Protein AF-A0A3E5HJH5-F1 (afdb_monomer)

pLDDT: mean 93.03, std 8.84, range [52.97, 98.12]

Sequence (47 aa):
MKKILENMIIKWHQAGYTLDEIAPLVPQVPKAEIAAIIHQYDKETRL

Secondary structure (DSSP, 8-state):
-HHHHHHHHHHHHHTT--HHHHGGG-TTS-HHHHHHHHHHHHHHHT-

Foldseek 3Di:
DVVVLLVVLCVCVVVVDDLVRVCVVCVVDPSVVSVVSNVVVVVVVVD

Nearest PDB structures (foldseek):
  7bhy-assembly2_C-2  TM=7.136E-01  e=1.973E+00  Bacillus subtilis subsp. subtilis str. 168
  5duk-assembly1_B  TM=6.924E-01  e=8.075E+00  Thermoplasmatales archaeon SCGC AB-539-N05
  2o38-assembly1_A  TM=5.879E-01  e=6.603E+00  Rhodopseudomonas palustris CGA009
  1hlv-a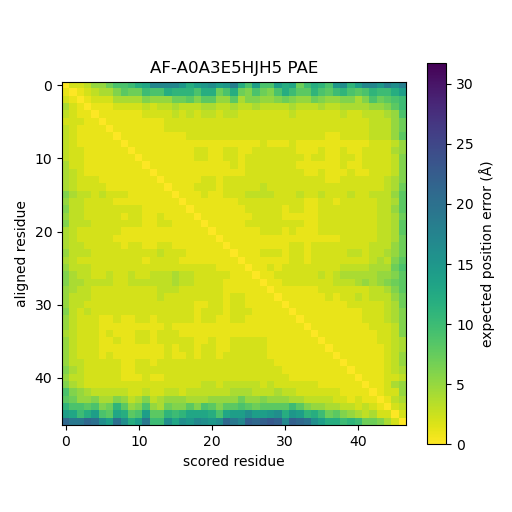ssembly1_A  TM=6.203E-01  e=8.636E+00  Homo sapiens
  2a6c-assembly1_A  TM=5.841E-01  e=8.636E+00  Nitrosomonas europaea

Mean predicted aligned error: 2.97 Å

Radius of gyration: 9.9 Å; Cα contacts (8 Å, |Δi|>4): 25; chains: 1; bounding box: 26×18×25 Å

Structure (mmCIF, N/CA/C/O backbone):
data_AF-A0A3E5HJH5-F1
#
_entry.id   AF-A0A3E5HJH5-F1
#
loop_
_atom_site.group_PDB
_atom_site.id
_atom_site.type_symbol
_atom_site.label_atom_id
_atom_site.label_alt_id
_atom_site.label_comp_id
_atom_site.label_asym_id
_atom_site.label_entity_id
_atom_site.label_seq_id
_atom_site.pdbx_PDB_ins_code
_atom_site.Cartn_x
_atom_site.Cartn_y
_atom_site.Cartn_z
_atom_site.occupancy
_atom_site.B_iso_or_equiv
_atom_site.auth_seq_id
_atom_site.auth_comp_id
_atom_site.auth_asym_id
_atom_site.auth_at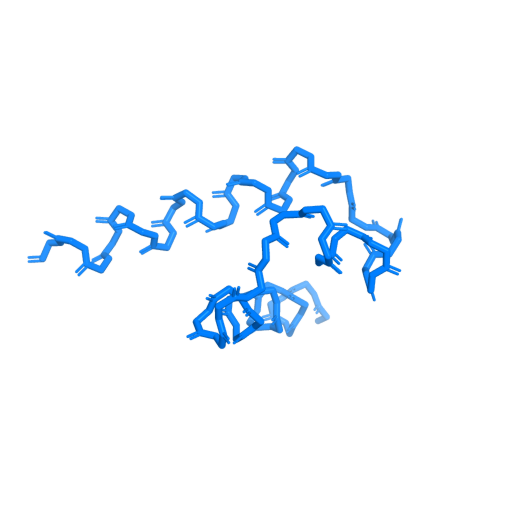om_id
_atom_site.pdbx_PDB_model_num
ATOM 1 N N . MET A 1 1 ? 16.682 5.899 5.021 1.00 62.59 1 MET A N 1
ATOM 2 C CA . MET A 1 1 ? 16.199 5.205 3.807 1.00 62.59 1 MET A CA 1
ATOM 3 C C . MET A 1 1 ? 14.823 4.573 4.030 1.00 62.59 1 MET A C 1
ATOM 5 O O . MET A 1 1 ? 13.893 5.044 3.397 1.00 62.59 1 MET A O 1
ATOM 9 N N . LYS A 1 2 ? 14.644 3.636 4.982 1.00 76.56 2 LYS A N 1
ATOM 10 C CA . LYS A 1 2 ? 13.333 3.000 5.270 1.00 76.56 2 LYS A CA 1
ATOM 11 C C . LYS A 1 2 ? 12.176 3.983 5.533 1.00 76.56 2 LYS A C 1
ATOM 13 O O . LYS A 1 2 ? 11.193 3.951 4.809 1.00 76.56 2 LYS A O 1
ATOM 18 N N . LYS A 1 3 ? 12.368 4.964 6.428 1.00 85.25 3 LYS A N 1
ATOM 19 C CA . LYS A 1 3 ? 11.357 6.007 6.717 1.00 85.25 3 LYS A CA 1
ATOM 20 C C . LYS A 1 3 ? 10.940 6.858 5.509 1.00 85.25 3 LYS A C 1
ATOM 22 O O . LYS A 1 3 ? 9.830 7.368 5.472 1.00 85.25 3 LYS A O 1
ATOM 27 N N . ILE A 1 4 ? 11.829 7.055 4.529 1.00 91.31 4 ILE A N 1
ATOM 28 C CA . ILE A 1 4 ? 11.484 7.814 3.314 1.00 91.31 4 ILE A CA 1
ATOM 29 C C . ILE A 1 4 ? 10.529 6.978 2.461 1.00 91.31 4 ILE A C 1
ATOM 31 O O . ILE A 1 4 ? 9.543 7.504 1.962 1.00 91.31 4 ILE A O 1
ATOM 35 N N . LEU A 1 5 ? 10.803 5.678 2.347 1.00 92.69 5 LEU A N 1
ATOM 36 C CA . LEU A 1 5 ? 10.004 4.741 1.569 1.00 92.69 5 LEU A CA 1
ATOM 37 C C . LEU A 1 5 ? 8.611 4.535 2.180 1.00 92.69 5 LEU A C 1
ATOM 39 O O . LEU A 1 5 ? 7.621 4.619 1.464 1.00 92.69 5 LEU A O 1
ATOM 43 N N . GLU A 1 6 ? 8.532 4.368 3.503 1.00 94.50 6 GLU A N 1
ATOM 44 C CA . GLU A 1 6 ? 7.266 4.329 4.253 1.00 94.50 6 GLU A CA 1
ATOM 45 C C . GLU A 1 6 ? 6.440 5.601 4.013 1.00 94.50 6 GLU A C 1
ATOM 47 O O . GLU A 1 6 ? 5.270 5.523 3.648 1.00 94.50 6 GLU A O 1
ATOM 52 N N . ASN A 1 7 ? 7.064 6.781 4.110 1.00 95.44 7 ASN A N 1
ATOM 53 C CA . ASN A 1 7 ? 6.386 8.048 3.829 1.00 95.44 7 ASN A CA 1
ATOM 54 C C . ASN A 1 7 ? 5.905 8.158 2.373 1.00 95.44 7 ASN A C 1
ATOM 56 O O . ASN A 1 7 ? 4.882 8.791 2.120 1.00 95.44 7 ASN A O 1
ATOM 60 N N . MET A 1 8 ? 6.627 7.584 1.406 1.00 96.38 8 MET A N 1
ATOM 61 C CA . MET A 1 8 ? 6.185 7.557 0.007 1.00 96.38 8 MET A CA 1
ATOM 62 C C . MET A 1 8 ? 4.985 6.626 -0.185 1.00 96.38 8 MET A C 1
ATOM 64 O O . MET A 1 8 ? 4.014 7.036 -0.815 1.00 96.38 8 MET A O 1
ATOM 68 N N . ILE A 1 9 ? 5.009 5.436 0.427 1.00 96.88 9 ILE A N 1
ATOM 69 C CA . ILE A 1 9 ? 3.878 4.492 0.451 1.00 96.88 9 ILE A CA 1
ATOM 70 C C . ILE A 1 9 ?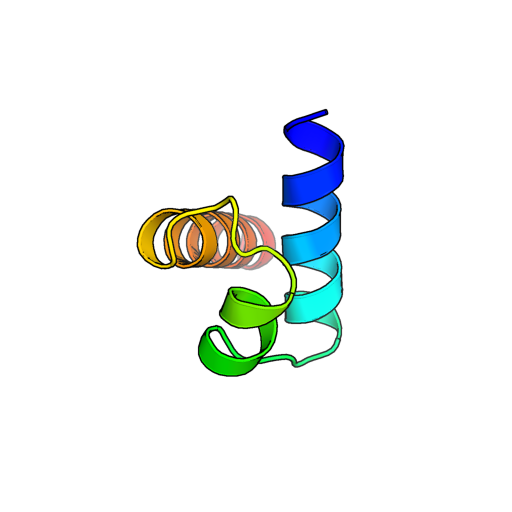 2.622 5.169 1.005 1.00 96.88 9 ILE A C 1
ATOM 72 O O . ILE A 1 9 ? 1.571 5.122 0.369 1.00 96.88 9 ILE A O 1
ATOM 76 N N . ILE A 1 10 ? 2.751 5.864 2.138 1.00 96.38 10 ILE A N 1
ATOM 77 C CA . ILE A 1 10 ? 1.643 6.606 2.750 1.00 96.38 10 ILE A CA 1
ATOM 78 C C . ILE A 1 10 ? 1.127 7.695 1.802 1.00 96.38 10 ILE A C 1
ATOM 80 O O . ILE A 1 10 ? -0.079 7.800 1.608 1.00 96.38 10 ILE A O 1
ATOM 84 N N . LYS A 1 11 ? 2.008 8.472 1.158 1.00 97.31 11 LYS A N 1
ATOM 85 C CA . LYS A 1 11 ? 1.591 9.523 0.213 1.00 97.31 11 LYS A CA 1
ATOM 86 C C . LYS A 1 11 ? 0.826 8.980 -0.994 1.00 97.31 11 LYS A C 1
ATOM 88 O O . LYS A 1 11 ? -0.140 9.610 -1.412 1.00 97.31 11 LYS A O 1
ATOM 93 N N . TRP A 1 12 ? 1.234 7.842 -1.558 1.00 98.12 12 TRP A N 1
ATOM 94 C CA . TRP A 1 12 ? 0.488 7.216 -2.656 1.00 98.12 12 TRP A CA 1
ATOM 95 C C . TRP A 1 12 ? -0.881 6.716 -2.193 1.00 98.12 12 TRP A C 1
ATOM 97 O O . TRP A 1 12 ? -1.877 6.991 -2.857 1.00 98.12 12 TRP A O 1
ATOM 107 N N . HIS A 1 13 ? -0.951 6.071 -1.025 1.00 97.06 13 HIS A N 1
ATOM 108 C CA . HIS A 1 13 ? -2.221 5.649 -0.424 1.00 97.06 13 HIS A CA 1
ATOM 109 C C . HIS A 1 13 ? -3.162 6.838 -0.178 1.00 97.06 13 HIS A C 1
ATOM 111 O O . HIS A 1 13 ? -4.318 6.817 -0.590 1.00 97.06 13 HIS A O 1
ATOM 117 N N . GLN A 1 14 ? -2.647 7.936 0.384 1.00 96.12 14 GLN A N 1
ATOM 118 C CA . GLN A 1 14 ? -3.396 9.188 0.557 1.00 96.12 14 GLN A CA 1
ATOM 119 C C . GLN A 1 14 ? -3.859 9.808 -0.770 1.00 96.12 14 GLN A C 1
ATOM 121 O O . GLN A 1 14 ? -4.893 10.471 -0.808 1.00 96.12 14 GLN A O 1
ATOM 126 N N . ALA A 1 15 ? -3.107 9.607 -1.855 1.00 97.25 15 ALA A N 1
ATOM 127 C CA . ALA A 1 15 ? -3.488 10.035 -3.198 1.00 97.25 15 ALA A CA 1
ATOM 128 C C . ALA A 1 15 ? -4.521 9.100 -3.865 1.00 97.25 15 ALA A C 1
ATOM 130 O O . ALA A 1 15 ? -4.912 9.351 -5.003 1.00 97.25 15 ALA A O 1
ATOM 131 N N . GLY A 1 16 ? -4.968 8.045 -3.173 1.00 96.50 16 GLY A N 1
ATOM 132 C CA . GLY A 1 16 ? -5.991 7.108 -3.637 1.00 96.50 16 GLY A CA 1
ATOM 133 C C . GLY A 1 16 ? -5.455 5.900 -4.405 1.00 96.50 16 GLY A C 1
ATOM 134 O O . GLY A 1 16 ? -6.248 5.174 -4.998 1.00 96.50 16 GLY A O 1
ATOM 135 N N . TYR A 1 17 ? -4.138 5.674 -4.405 1.00 98.06 17 TYR A N 1
ATOM 136 C CA . TYR A 1 17 ? -3.545 4.509 -5.059 1.00 98.06 17 TYR A CA 1
ATOM 137 C C . TYR A 1 17 ? -3.858 3.252 -4.249 1.00 98.06 17 TYR A C 1
ATOM 139 O O . TYR A 1 17 ? -3.725 3.223 -3.024 1.00 98.06 17 TYR A O 1
ATOM 147 N N . THR A 1 18 ? -4.220 2.187 -4.948 1.00 96.94 18 THR A N 1
ATOM 148 C CA . THR A 1 18 ? -4.442 0.871 -4.354 1.00 96.94 18 THR A CA 1
ATOM 149 C C . THR A 1 18 ? -3.121 0.163 -4.045 1.00 96.94 18 THR A C 1
ATOM 151 O O . THR A 1 18 ? -2.061 0.477 -4.590 1.00 96.94 18 THR A O 1
ATOM 154 N N . LEU A 1 19 ? -3.179 -0.869 -3.199 1.00 96.81 19 LEU A N 1
ATOM 155 C CA . LEU A 1 19 ? -2.026 -1.724 -2.899 1.00 96.81 19 LEU A CA 1
ATOM 156 C C . LEU A 1 19 ? -1.383 -2.320 -4.167 1.00 96.81 19 LEU A C 1
ATOM 158 O O . LEU A 1 19 ? -0.161 -2.451 -4.232 1.00 96.81 19 LEU A O 1
ATOM 162 N N . ASP A 1 20 ? -2.197 -2.685 -5.160 1.00 97.56 20 ASP A N 1
ATOM 163 C CA . ASP A 1 20 ? -1.735 -3.258 -6.429 1.00 97.56 20 ASP A CA 1
ATOM 164 C C . ASP A 1 20 ? -1.028 -2.235 -7.322 1.00 97.56 20 ASP A C 1
ATOM 166 O O . ASP A 1 20 ? -0.118 -2.600 -8.063 1.00 97.56 20 ASP A O 1
ATOM 170 N N . GLU A 1 21 ? -1.388 -0.958 -7.211 1.00 97.94 21 GLU A N 1
ATOM 171 C CA . GLU A 1 21 ? -0.726 0.138 -7.924 1.00 97.94 21 GLU A CA 1
ATOM 172 C C . GLU A 1 21 ? 0.559 0.590 -7.221 1.00 97.94 21 GLU A C 1
ATOM 174 O O . GLU A 1 21 ? 1.511 0.995 -7.885 1.00 97.94 21 GLU A O 1
ATOM 179 N N . ILE A 1 22 ? 0.626 0.484 -5.889 1.00 97.38 22 ILE A N 1
ATOM 180 C CA . ILE A 1 22 ? 1.815 0.854 -5.106 1.00 97.38 22 ILE A CA 1
ATOM 181 C C . ILE A 1 22 ? 2.906 -0.221 -5.193 1.00 97.38 22 ILE A C 1
ATOM 183 O O . ILE A 1 22 ? 4.085 0.112 -5.312 1.00 97.38 22 ILE A O 1
ATOM 187 N N . ALA A 1 23 ? 2.541 -1.507 -5.158 1.00 96.88 23 ALA A N 1
ATOM 188 C CA . ALA A 1 23 ? 3.493 -2.621 -5.175 1.00 96.88 23 ALA A CA 1
ATOM 189 C C . ALA A 1 23 ? 4.568 -2.547 -6.288 1.00 96.88 23 ALA A C 1
ATOM 191 O O . ALA A 1 23 ? 5.745 -2.731 -5.969 1.00 96.88 23 ALA A O 1
ATOM 192 N N . PRO A 1 24 ? 4.243 -2.243 -7.563 1.00 97.56 24 PRO A N 1
ATOM 193 C CA . PRO A 1 24 ? 5.255 -2.121 -8.614 1.00 97.56 24 PRO A CA 1
ATOM 194 C C . PRO A 1 24 ? 6.144 -0.869 -8.497 1.00 97.56 24 PRO A C 1
ATOM 196 O O . PRO A 1 24 ? 7.225 -0.856 -9.081 1.00 97.56 24 PRO A O 1
ATOM 199 N N . LEU A 1 25 ? 5.738 0.169 -7.752 1.00 96.06 25 LEU A N 1
ATOM 200 C CA . LEU A 1 25 ? 6.530 1.399 -7.560 1.00 96.06 25 LEU A CA 1
ATOM 201 C C . LEU A 1 25 ? 7.669 1.219 -6.548 1.00 96.06 25 LEU A C 1
ATOM 203 O O . LEU A 1 25 ? 8.645 1.969 -6.562 1.00 96.06 25 LEU A O 1
ATOM 207 N N . VAL A 1 26 ? 7.546 0.225 -5.668 1.00 93.94 26 VAL A N 1
ATOM 208 C CA . VAL A 1 26 ? 8.516 -0.104 -4.615 1.00 93.94 26 VAL A CA 1
ATOM 209 C C . VAL A 1 26 ? 8.820 -1.606 -4.621 1.00 93.94 26 VAL A C 1
ATOM 211 O O . VAL A 1 26 ? 8.535 -2.304 -3.649 1.00 93.94 26 VAL A O 1
ATOM 214 N N . PRO A 1 27 ? 9.452 -2.128 -5.691 1.00 94.75 27 PRO A N 1
ATOM 215 C CA . PRO A 1 27 ? 9.664 -3.567 -5.871 1.00 94.75 27 PRO A CA 1
ATOM 216 C C . PRO A 1 27 ? 10.590 -4.185 -4.813 1.00 94.75 27 PRO A C 1
ATOM 218 O O . PRO A 1 27 ? 10.595 -5.398 -4.622 1.00 94.75 27 PRO A O 1
ATOM 221 N N . GLN A 1 28 ? 11.376 -3.362 -4.110 1.00 94.00 28 GLN A N 1
ATOM 222 C CA . GLN A 1 28 ? 12.223 -3.804 -2.999 1.00 94.00 28 GLN A CA 1
ATOM 223 C C . GLN A 1 28 ? 11.458 -4.066 -1.689 1.00 94.00 28 GLN A C 1
ATOM 225 O O . GLN A 1 28 ? 12.063 -4.561 -0.740 1.00 94.00 28 GLN A O 1
ATOM 230 N N . VAL A 1 29 ? 10.171 -3.705 -1.608 1.00 94.00 29 VAL A N 1
ATOM 231 C CA . VAL A 1 29 ? 9.328 -3.917 -0.424 1.00 94.00 29 VAL A CA 1
ATOM 232 C C . VAL A 1 29 ? 8.312 -5.014 -0.727 1.00 94.00 29 VAL A C 1
ATOM 234 O O . VAL A 1 29 ? 7.555 -4.897 -1.692 1.00 94.00 29 VAL A O 1
ATOM 237 N N . PRO A 1 30 ? 8.236 -6.077 0.089 1.00 96.19 30 PRO A N 1
ATOM 238 C CA . PRO A 1 30 ? 7.197 -7.084 -0.055 1.00 96.19 30 PRO A CA 1
ATOM 239 C C . PRO A 1 30 ? 5.800 -6.460 0.020 1.00 96.19 30 PRO A C 1
ATOM 241 O O . PRO A 1 30 ? 5.510 -5.665 0.911 1.00 96.19 30 PRO A O 1
ATOM 244 N N . LYS A 1 31 ? 4.885 -6.893 -0.854 1.00 96.69 31 LYS A N 1
ATOM 245 C CA . LYS A 1 31 ? 3.491 -6.411 -0.878 1.00 96.69 31 LYS A CA 1
ATOM 246 C C . LYS A 1 31 ? 2.798 -6.488 0.492 1.00 96.69 31 LYS A C 1
ATOM 248 O O . LYS A 1 31 ? 2.021 -5.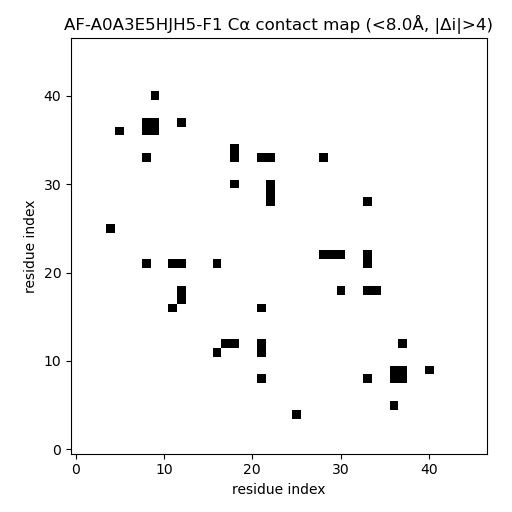606 0.841 1.00 96.69 31 LYS A O 1
ATOM 253 N N . ALA A 1 32 ? 3.105 -7.516 1.285 1.00 97.06 32 ALA A N 1
ATOM 254 C CA . ALA A 1 32 ? 2.575 -7.668 2.641 1.00 97.06 32 ALA A CA 1
ATOM 255 C C . ALA A 1 32 ? 3.045 -6.558 3.602 1.00 97.06 32 ALA A C 1
ATOM 257 O O . ALA A 1 32 ? 2.275 -6.114 4.447 1.00 97.06 32 ALA A O 1
ATOM 258 N N . GLU A 1 33 ? 4.283 -6.082 3.456 1.00 96.38 33 GLU A N 1
ATOM 259 C CA . GLU A 1 33 ? 4.825 -4.983 4.261 1.00 96.38 33 GLU A CA 1
ATOM 260 C C . GLU A 1 33 ? 4.180 -3.647 3.862 1.00 96.38 33 GLU A C 1
ATOM 262 O O . GLU A 1 33 ? 3.782 -2.878 4.732 1.00 96.38 33 GLU A O 1
ATOM 267 N N . ILE A 1 34 ? 3.948 -3.419 2.562 1.00 96.88 34 ILE A N 1
ATOM 268 C CA . ILE A 1 34 ? 3.182 -2.259 2.065 1.00 96.88 34 ILE A CA 1
ATOM 269 C C . ILE A 1 34 ? 1.766 -2.253 2.663 1.00 96.88 34 ILE A C 1
ATOM 271 O O . ILE A 1 34 ? 1.312 -1.231 3.177 1.00 96.88 34 ILE A O 1
ATOM 275 N N . ALA A 1 35 ? 1.086 -3.405 2.653 1.00 97.38 35 ALA A N 1
ATOM 276 C CA . ALA A 1 35 ? -0.244 -3.547 3.242 1.00 97.38 35 ALA A CA 1
ATOM 277 C C . ALA A 1 35 ? -0.247 -3.259 4.752 1.00 97.38 35 ALA A C 1
ATOM 279 O O . ALA A 1 35 ? -1.160 -2.600 5.246 1.00 97.38 35 ALA A O 1
ATOM 280 N N . ALA A 1 36 ? 0.780 -3.709 5.480 1.00 97.25 36 ALA A N 1
ATOM 281 C CA . ALA A 1 36 ? 0.918 -3.441 6.908 1.00 97.25 36 ALA A CA 1
ATOM 282 C C . ALA A 1 36 ? 1.107 -1.943 7.203 1.00 97.25 36 ALA A C 1
ATOM 284 O O . ALA A 1 36 ? 0.474 -1.425 8.122 1.00 97.25 36 ALA A O 1
ATOM 285 N N . ILE A 1 37 ? 1.917 -1.239 6.404 1.00 95.94 37 ILE A N 1
ATOM 286 C CA . ILE A 1 37 ? 2.130 0.214 6.526 1.00 95.94 37 ILE A CA 1
AT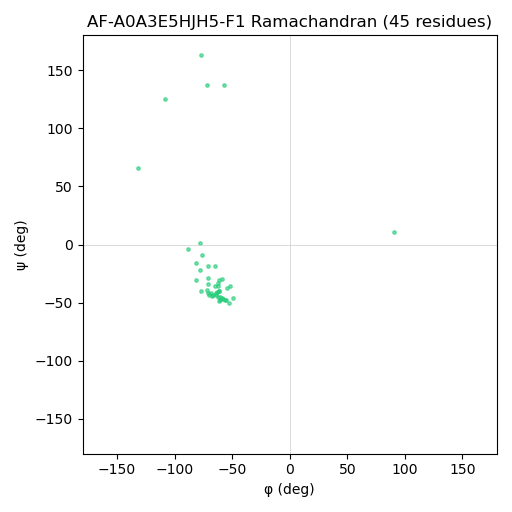OM 287 C C . ILE A 1 37 ? 0.813 0.970 6.312 1.00 95.94 37 ILE A C 1
ATOM 289 O O . ILE A 1 37 ? 0.443 1.806 7.134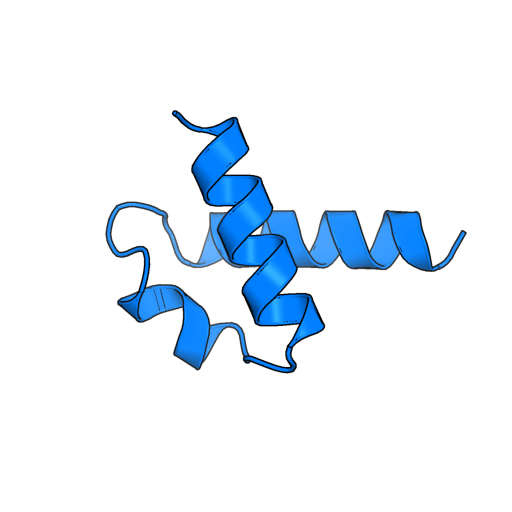 1.00 95.94 37 ILE A O 1
ATOM 293 N N . ILE A 1 38 ? 0.086 0.644 5.238 1.00 96.19 38 ILE A N 1
ATOM 294 C CA . ILE A 1 38 ? -1.213 1.255 4.923 1.00 96.19 38 ILE A CA 1
ATOM 295 C C . ILE A 1 38 ? -2.220 1.001 6.049 1.00 96.19 38 ILE A C 1
ATOM 297 O O . ILE A 1 38 ? -2.867 1.929 6.528 1.00 96.19 38 ILE A O 1
ATOM 301 N N . HIS A 1 39 ? -2.319 -0.244 6.518 1.00 95.94 39 HIS A N 1
ATOM 302 C CA . HIS A 1 39 ? -3.253 -0.612 7.578 1.00 95.94 39 HIS A CA 1
ATOM 303 C C . HIS A 1 39 ? -2.952 0.105 8.901 1.00 95.94 39 HIS A C 1
ATOM 305 O O . HIS A 1 39 ? -3.870 0.562 9.582 1.00 95.94 39 HIS A O 1
ATOM 311 N N . GLN A 1 40 ? -1.671 0.221 9.261 1.00 95.00 40 GLN A N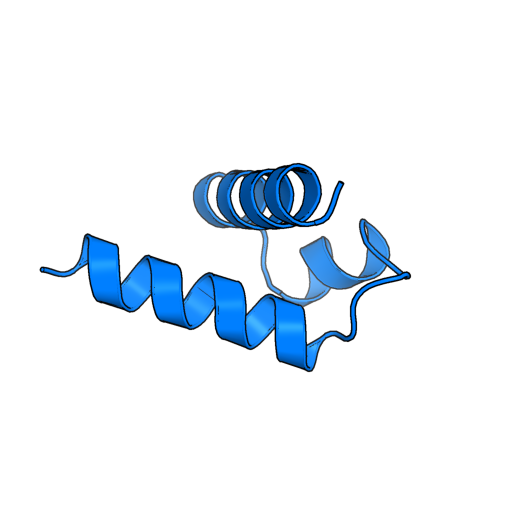 1
ATOM 312 C CA . GLN A 1 40 ? -1.250 0.951 10.453 1.00 95.00 40 GLN A CA 1
ATOM 313 C C . GLN A 1 40 ? -1.601 2.441 10.337 1.00 95.00 40 GLN A C 1
ATOM 315 O O . GLN A 1 40 ? -2.157 3.007 11.276 1.00 95.00 40 GLN A O 1
ATOM 320 N N . TYR A 1 41 ? -1.356 3.051 9.174 1.00 94.50 41 TYR A N 1
ATOM 321 C CA . TYR A 1 41 ? -1.704 4.447 8.909 1.00 94.50 41 TYR A CA 1
ATOM 322 C C . TYR A 1 41 ? -3.220 4.702 8.988 1.00 94.50 41 TYR A C 1
ATOM 324 O O . TYR A 1 41 ? -3.663 5.650 9.640 1.00 94.50 41 TYR A O 1
ATOM 332 N N . ASP A 1 42 ? -4.038 3.832 8.392 1.00 93.69 42 ASP A N 1
ATOM 333 C CA . ASP A 1 42 ? -5.504 3.920 8.465 1.00 93.69 42 ASP A CA 1
ATOM 334 C C . ASP A 1 42 ? -6.023 3.776 9.901 1.00 93.69 42 ASP A C 1
ATOM 336 O O . ASP A 1 42 ? -7.005 4.409 10.283 1.00 93.69 42 ASP A O 1
ATOM 340 N N . LYS A 1 43 ? -5.378 2.938 10.719 1.00 94.44 43 LYS A N 1
ATOM 341 C CA . LYS A 1 43 ? -5.737 2.779 12.132 1.00 94.44 43 LYS A CA 1
ATOM 342 C C . LYS A 1 43 ? -5.424 4.037 12.943 1.00 94.44 43 LYS A C 1
ATOM 344 O O . LYS A 1 43 ? -6.232 4.421 13.782 1.00 94.44 43 LYS A O 1
ATOM 349 N N . GLU A 1 44 ? -4.273 4.660 12.701 1.00 90.94 44 GLU A N 1
ATOM 350 C CA . GLU A 1 44 ? -3.836 5.882 13.391 1.00 90.94 44 GLU A CA 1
ATOM 351 C C . GLU A 1 44 ? -4.644 7.117 12.983 1.00 90.94 44 GLU A C 1
ATOM 353 O O . GLU A 1 44 ? -4.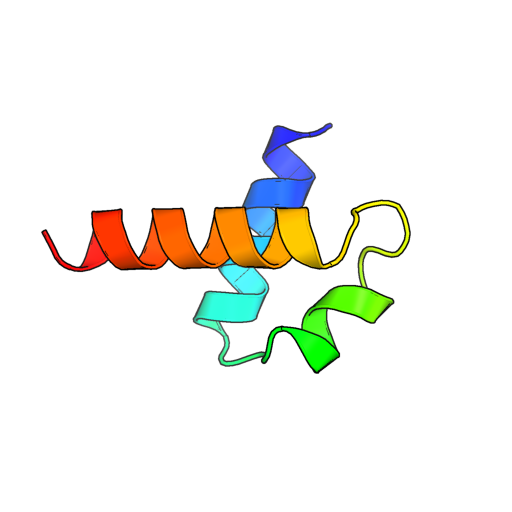892 7.977 13.816 1.00 90.94 44 GLU A O 1
ATOM 358 N N . THR A 1 45 ? -5.083 7.200 11.726 1.00 87.38 45 THR A N 1
ATOM 359 C CA . THR A 1 45 ? -5.879 8.332 11.212 1.00 87.38 45 THR A CA 1
ATOM 360 C C . THR A 1 45 ? -7.368 8.261 11.539 1.00 87.38 45 THR A C 1
ATOM 362 O O . THR A 1 45 ? -8.072 9.259 11.402 1.00 87.38 45 THR A O 1
ATOM 365 N N . ARG A 1 46 ? -7.867 7.088 11.942 1.00 75.19 46 ARG A N 1
ATOM 366 C CA . ARG A 1 46 ? -9.256 6.882 12.388 1.00 75.19 46 ARG A CA 1
ATOM 367 C C . ARG A 1 46 ? -9.459 7.124 13.890 1.00 75.19 46 ARG A C 1
ATOM 369 O O . ARG A 1 46 ? -10.593 7.0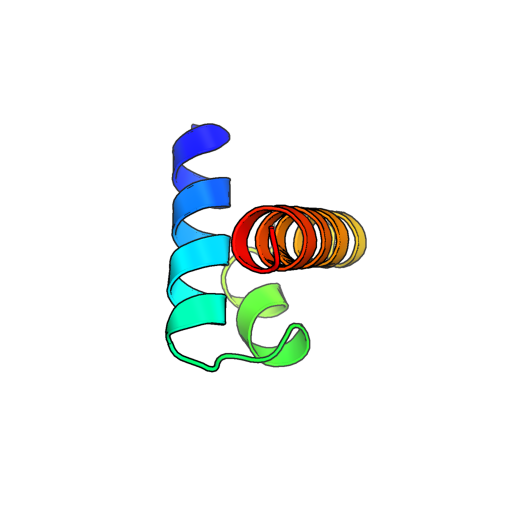02 14.352 1.00 75.19 46 ARG A O 1
ATOM 376 N N . LEU A 1 47 ? -8.387 7.410 14.628 1.00 52.97 47 LEU A N 1
ATOM 377 C CA . LEU A 1 47 ? -8.395 7.838 16.032 1.00 52.97 47 LEU A CA 1
ATOM 378 C C . LEU A 1 47 ? -8.391 9.368 16.117 1.00 52.97 47 LEU A C 1
ATOM 380 O O . LEU A 1 47 ? -9.026 9.879 17.064 1.00 52.97 47 LEU A O 1
#

Organism: Bifidobacterium pseudocatenulatum (NCBI:txid28026)

Solvent-accessible surface area (backbone atoms only — not comparable to full-atom values): 2867 Å² total; per-residue (Å²): 111,70,70,58,52,53,52,48,54,50,52,41,46,77,72,68,48,48,72,80,66,47,35,78,78,41,73,91,49,58,62,69,57,54,51,50,54,51,52,51,51,57,56,62,74,73,108